Protein AF-A0A7V3ALS2-F1 (afdb_monomer)

Solvent-accessible surface area (backbone atoms only — not comparable to full-atom values): 7599 Å² total; per-residue (Å²): 130,80,69,63,76,54,85,83,71,93,58,70,91,82,38,76,55,48,76,49,70,48,79,75,40,83,41,66,47,51,78,44,79,46,78,56,78,58,96,90,62,90,74,87,77,89,65,85,79,74,81,58,90,96,59,58,74,43,81,76,48,62,62,85,90,57,90,62,60,44,38,28,38,34,29,37,5,39,27,20,42,37,38,38,32,22,36,57,87,81,62,49,76,80,44,72,55,71,40,71,23,78,16,76,35,48,69,53,4,49,52,47,27,52,54,54,55,60,67,69,53,78,77,115

Secondary structure (DSSP, 8-state):
---SSPPP-S-GGG-SEEEEEEEEEEE---EEEEEPPPTT------------TT--EEEEEPPTT--S-EEEEEE-EEEEEEEEEEETTT--EEEEEEEEEEESSHHHHHHHHHHHHHHHSPP-

Structure (mmCIF, N/CA/C/O backbone):
data_AF-A0A7V3ALS2-F1
#
_entry.id   AF-A0A7V3ALS2-F1
#
loop_
_atom_site.group_PDB
_atom_site.id
_atom_site.type_symbol
_atom_site.label_atom_id
_atom_site.label_alt_id
_atom_site.label_comp_id
_atom_site.label_asym_id
_atom_site.label_entity_id
_atom_site.label_seq_id
_atom_site.pdbx_PDB_ins_code
_atom_site.Cartn_x
_atom_site.Cartn_y
_atom_site.Cartn_z
_atom_site.occupancy
_atom_site.B_iso_or_equiv
_atom_site.auth_seq_id
_atom_site.auth_comp_id
_atom_site.auth_asym_id
_atom_site.auth_atom_id
_atom_site.pdbx_PDB_model_num
ATOM 1 N N . MET A 1 1 ? -8.771 -10.560 3.200 1.00 48.72 1 MET A N 1
ATOM 2 C CA . MET A 1 1 ? -9.928 -9.968 3.912 1.00 48.72 1 MET A CA 1
ATOM 3 C C . MET A 1 1 ? -9.780 -10.265 5.395 1.00 48.72 1 MET A C 1
ATOM 5 O O . MET A 1 1 ? -9.444 -11.393 5.731 1.00 48.72 1 MET A O 1
ATOM 9 N N . LEU A 1 2 ? -9.905 -9.261 6.267 1.00 58.53 2 LEU A N 1
ATOM 10 C CA . LEU A 1 2 ? -9.567 -9.395 7.689 1.00 58.53 2 LEU A CA 1
ATOM 11 C C . LEU A 1 2 ? -10.469 -10.432 8.383 1.00 58.53 2 LEU A C 1
ATOM 13 O O . LEU A 1 2 ? -11.670 -10.223 8.509 1.00 58.53 2 LEU A O 1
ATOM 17 N N . ARG A 1 3 ? -9.880 -11.532 8.867 1.00 59.12 3 ARG A N 1
ATOM 18 C CA . ARG A 1 3 ? -10.489 -12.403 9.885 1.00 59.12 3 ARG A CA 1
ATOM 19 C C . ARG A 1 3 ? -9.429 -12.817 10.909 1.00 59.12 3 ARG A C 1
ATOM 21 O O . ARG A 1 3 ? -8.944 -13.941 10.932 1.00 59.12 3 ARG A O 1
ATOM 28 N N . ARG A 1 4 ? -9.040 -11.851 11.744 1.00 69.94 4 ARG A N 1
ATOM 29 C CA . ARG A 1 4 ? -8.292 -12.059 12.998 1.00 69.94 4 ARG A CA 1
ATOM 30 C C . ARG A 1 4 ? -9.262 -12.071 14.188 1.00 69.94 4 ARG A C 1
ATOM 32 O O . ARG A 1 4 ? -9.130 -11.261 15.090 1.00 69.94 4 ARG A O 1
ATOM 39 N N . GLY A 1 5 ? -10.304 -12.899 14.120 1.00 79.75 5 GLY A N 1
ATOM 40 C CA . GLY A 1 5 ? -11.413 -12.884 15.091 1.00 79.75 5 GLY A CA 1
ATOM 41 C C . GLY A 1 5 ? -12.502 -11.841 14.802 1.00 79.75 5 GLY A C 1
ATOM 42 O O . GLY A 1 5 ? -13.638 -12.025 15.213 1.00 79.75 5 GLY A O 1
ATOM 43 N N . TYR A 1 6 ? -12.207 -10.816 13.998 1.00 86.69 6 TYR A N 1
ATOM 44 C CA . TYR A 1 6 ? -13.165 -9.759 13.660 1.00 86.69 6 TYR A CA 1
ATOM 45 C C . TYR A 1 6 ? -14.227 -10.168 12.630 1.00 86.69 6 TYR A C 1
ATOM 47 O O . TYR A 1 6 ? -13.945 -10.863 11.646 1.00 86.69 6 TYR A O 1
ATOM 55 N N . LYS A 1 7 ? -15.444 -9.645 12.819 1.00 89.06 7 LYS A N 1
ATOM 56 C CA . LYS A 1 7 ? -16.509 -9.602 11.812 1.00 89.06 7 LYS A CA 1
ATOM 57 C C . LYS A 1 7 ? -16.447 -8.255 11.089 1.00 89.06 7 LYS A C 1
ATOM 59 O O . LYS A 1 7 ? -16.600 -7.214 11.714 1.00 89.06 7 LYS A O 1
ATOM 64 N N . VAL A 1 8 ? -16.225 -8.278 9.776 1.00 88.75 8 VAL A N 1
ATOM 65 C CA . VAL A 1 8 ? -16.190 -7.060 8.952 1.00 88.75 8 VAL A CA 1
ATOM 66 C C . VAL A 1 8 ? -17.607 -6.720 8.501 1.00 88.75 8 VAL A C 1
ATOM 68 O O . VAL A 1 8 ? -18.302 -7.578 7.954 1.00 88.75 8 VAL A O 1
ATOM 71 N N . LEU A 1 9 ? -18.024 -5.479 8.743 1.00 89.38 9 LEU A N 1
ATOM 72 C CA . LEU A 1 9 ? -19.337 -4.948 8.384 1.00 89.38 9 LEU A CA 1
ATOM 73 C C . LEU A 1 9 ? -19.176 -3.882 7.295 1.00 89.38 9 LEU A C 1
ATOM 75 O O . LEU A 1 9 ? -18.190 -3.150 7.285 1.00 89.38 9 LEU A O 1
ATOM 79 N N . SER A 1 10 ? -20.138 -3.806 6.376 1.00 85.50 10 SER A N 1
ATOM 80 C CA . SER A 1 10 ? -20.205 -2.738 5.368 1.00 85.50 10 SER A CA 1
ATOM 81 C C . SER A 1 10 ? -20.859 -1.466 5.907 1.00 85.50 10 SER A C 1
ATOM 83 O O . SER A 1 10 ? -20.546 -0.377 5.439 1.00 85.50 10 SER A O 1
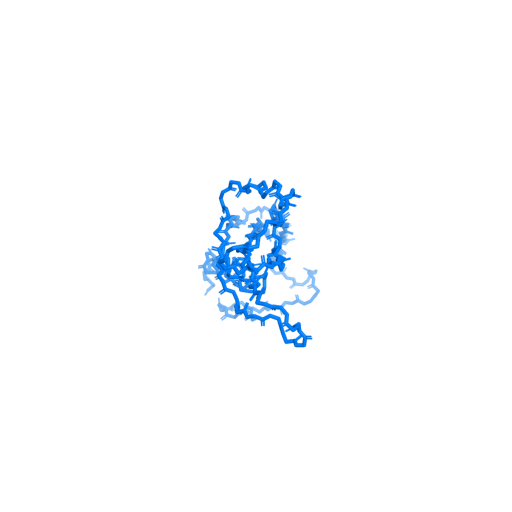ATOM 85 N N . ASP A 1 11 ? -21.771 -1.609 6.871 1.00 88.06 11 ASP A N 1
ATOM 86 C CA . ASP A 1 11 ? -22.449 -0.500 7.536 1.00 88.06 11 ASP A CA 1
ATOM 87 C C . ASP A 1 11 ? -21.742 -0.176 8.866 1.00 88.06 11 ASP A C 1
ATOM 89 O O . ASP A 1 11 ? -21.773 -1.005 9.784 1.00 88.06 11 ASP A O 1
ATOM 93 N N . PRO A 1 12 ? -21.108 1.005 8.995 1.00 85.44 12 PRO A N 1
ATOM 94 C CA . PRO A 1 12 ? -20.380 1.389 10.199 1.00 85.44 12 PRO A CA 1
ATOM 95 C C . PRO A 1 12 ? -21.290 1.667 11.403 1.00 85.44 12 PRO A C 1
ATOM 97 O O . PRO A 1 12 ? -20.806 1.618 12.529 1.00 85.44 12 PRO A O 1
ATOM 100 N N . SER A 1 13 ? -22.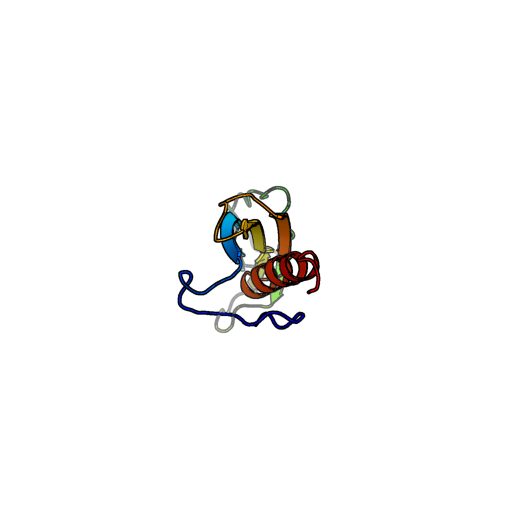589 1.929 11.206 1.00 87.56 13 SER A N 1
ATOM 101 C CA . SER A 1 13 ? -23.511 2.277 12.303 1.00 87.56 13 SER A CA 1
ATOM 102 C C . SER A 1 13 ? -23.746 1.134 13.298 1.00 87.56 13 SER A C 1
ATOM 104 O O . SER A 1 13 ? -24.120 1.368 14.444 1.00 87.56 13 SER A O 1
ATOM 106 N N . SER A 1 14 ? -23.500 -0.103 12.863 1.00 90.75 14 SER A N 1
ATOM 107 C CA . SER A 1 14 ? -23.657 -1.323 13.661 1.00 90.75 14 SER A CA 1
ATOM 108 C C . SER A 1 14 ? -22.326 -1.926 14.125 1.00 90.75 14 SER A C 1
ATOM 110 O O . SER A 1 14 ? -22.310 -3.035 14.660 1.00 90.75 14 SER A O 1
ATOM 112 N N . ALA A 1 15 ? -21.208 -1.230 13.898 1.00 93.44 15 ALA A N 1
ATOM 113 C CA . ALA A 1 15 ? -19.876 -1.703 14.251 1.00 93.44 15 ALA A CA 1
ATOM 114 C C . ALA A 1 15 ? -19.477 -1.290 15.674 1.00 93.44 15 ALA A C 1
ATOM 116 O O . ALA A 1 15 ? -19.840 -0.216 16.141 1.00 93.44 15 ALA A O 1
ATOM 117 N N . ASP A 1 16 ? -18.664 -2.117 16.336 1.00 93.62 16 ASP A N 1
ATOM 118 C CA . ASP A 1 16 ? -18.048 -1.763 17.624 1.00 93.62 16 ASP A CA 1
ATOM 119 C C . ASP A 1 16 ? -16.873 -0.787 17.446 1.00 93.62 16 ASP A C 1
ATOM 121 O O . ASP A 1 16 ? -16.586 0.035 18.312 1.00 93.62 16 ASP A O 1
ATOM 125 N N . ALA A 1 17 ? -16.198 -0.860 16.297 1.00 93.25 17 ALA A N 1
ATOM 126 C CA . ALA A 1 17 ? -15.093 0.014 15.944 1.00 93.25 17 ALA A CA 1
ATOM 127 C C . ALA A 1 17 ? -15.035 0.261 14.433 1.00 93.25 17 ALA A C 1
ATOM 129 O O . ALA A 1 17 ? -15.388 -0.605 13.628 1.00 93.25 17 ALA A O 1
ATOM 130 N N . VAL A 1 18 ? -14.533 1.432 14.046 1.00 93.75 18 VAL A N 1
ATOM 131 C CA . VAL A 1 18 ? -14.370 1.843 12.646 1.00 93.75 18 VAL A CA 1
ATOM 132 C C . VAL A 1 18 ? -12.890 2.030 12.346 1.00 93.75 18 VAL A C 1
ATOM 134 O O . VAL A 1 18 ? -12.200 2.784 13.031 1.00 93.75 18 VAL A O 1
ATOM 137 N N . ILE A 1 19 ? -12.399 1.356 11.304 1.00 92.38 19 ILE A N 1
ATOM 138 C CA . ILE A 1 19 ? -11.043 1.556 10.785 1.00 92.38 19 ILE A CA 1
ATOM 139 C C . ILE A 1 19 ? -11.100 2.565 9.641 1.00 92.38 19 ILE A C 1
ATOM 141 O O . ILE A 1 19 ? -11.880 2.411 8.703 1.00 92.38 19 ILE A O 1
ATOM 145 N N . SER A 1 20 ? -10.232 3.568 9.700 1.00 92.88 20 SER A N 1
ATOM 146 C CA . SER A 1 20 ? -10.005 4.538 8.631 1.00 92.88 20 SER A CA 1
ATOM 147 C C . SER A 1 20 ? -8.515 4.631 8.324 1.00 92.88 20 SER A C 1
ATOM 149 O O . SER A 1 20 ? -7.680 4.338 9.179 1.00 92.88 20 SER A O 1
ATOM 151 N N . GLY A 1 21 ? -8.161 5.032 7.109 1.00 92.69 21 GLY A N 1
ATOM 152 C CA . GLY A 1 21 ? -6.766 5.214 6.735 1.00 92.69 21 GLY A CA 1
ATOM 153 C C . GLY A 1 21 ? -6.594 6.067 5.492 1.00 92.69 21 GLY A C 1
ATOM 154 O O . GLY A 1 21 ? -7.551 6.331 4.764 1.00 92.69 21 GLY A O 1
ATOM 155 N N . SER A 1 22 ? -5.359 6.496 5.268 1.00 95.50 22 SER A N 1
ATOM 156 C CA . SER A 1 22 ? -4.945 7.345 4.159 1.00 95.50 22 SER A CA 1
ATOM 157 C C . SER A 1 22 ? -3.650 6.830 3.547 1.00 95.50 22 SER A C 1
ATOM 159 O O . SER A 1 22 ? -2.766 6.320 4.238 1.00 95.50 22 SER A O 1
ATOM 161 N N . VAL A 1 23 ? -3.530 6.989 2.231 1.00 95.69 23 VAL A N 1
ATOM 162 C CA . VAL A 1 23 ? -2.262 6.785 1.530 1.00 95.69 23 VAL A CA 1
ATOM 163 C C . VAL A 1 23 ? -1.381 7.999 1.809 1.00 95.69 23 VAL A C 1
ATOM 165 O O . VAL A 1 23 ? -1.757 9.122 1.484 1.00 95.69 23 VAL A O 1
ATOM 168 N N . MET A 1 24 ? -0.234 7.767 2.441 1.00 96.06 24 MET A N 1
ATOM 169 C CA . MET A 1 24 ? 0.730 8.806 2.817 1.00 96.06 24 MET A CA 1
ATOM 170 C C . MET A 1 24 ? 1.802 8.996 1.745 1.00 96.06 24 MET A C 1
ATOM 172 O O . MET A 1 24 ? 2.206 10.118 1.460 1.00 96.06 24 MET A O 1
ATOM 176 N N . THR A 1 25 ? 2.222 7.892 1.124 1.00 93.56 25 THR A N 1
ATOM 177 C CA . THR A 1 25 ? 3.236 7.874 0.066 1.00 93.56 25 THR A CA 1
ATOM 178 C C . THR A 1 25 ? 2.743 6.995 -1.068 1.00 93.56 25 THR A C 1
ATOM 180 O O . THR A 1 25 ? 2.257 5.889 -0.831 1.00 93.56 25 THR A O 1
ATOM 183 N N . TYR A 1 26 ? 2.885 7.469 -2.301 1.00 93.38 26 TYR A N 1
ATOM 184 C CA . TYR A 1 26 ? 2.523 6.716 -3.494 1.00 93.38 26 TYR A CA 1
ATOM 185 C C . TYR A 1 26 ? 3.526 7.006 -4.608 1.00 93.38 26 TYR A C 1
ATOM 187 O O . TYR A 1 26 ? 3.510 8.080 -5.208 1.00 93.38 26 TYR A O 1
ATOM 195 N N . ASN A 1 27 ? 4.413 6.050 -4.860 1.00 92.69 27 ASN A N 1
ATOM 196 C CA . ASN A 1 27 ? 5.400 6.116 -5.928 1.00 92.69 27 ASN A CA 1
ATOM 197 C C . ASN A 1 27 ? 5.320 4.817 -6.748 1.00 92.69 27 ASN A C 1
ATOM 199 O O . ASN A 1 27 ? 5.862 3.802 -6.309 1.00 92.69 27 ASN A O 1
ATOM 203 N N . PRO A 1 28 ? 4.587 4.798 -7.875 1.00 90.56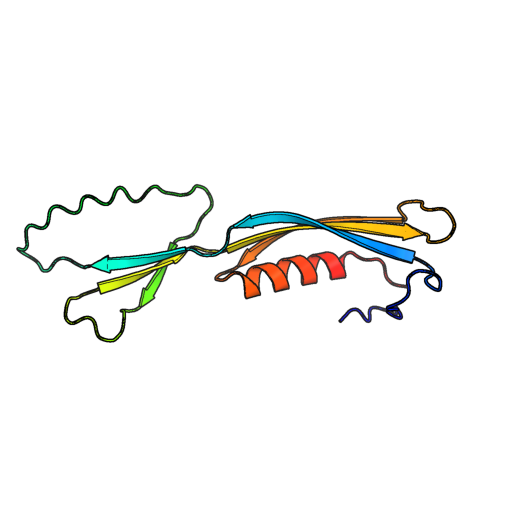 28 PRO A N 1
ATOM 204 C CA . PRO A 1 28 ? 4.461 3.607 -8.712 1.00 90.56 28 PRO A CA 1
ATOM 205 C C . PRO A 1 28 ? 5.772 3.298 -9.446 1.00 90.56 28 PRO A C 1
ATOM 207 O O . PRO A 1 28 ? 6.608 4.186 -9.633 1.00 90.56 28 PRO A O 1
ATOM 210 N N . GLU A 1 29 ? 5.938 2.056 -9.909 1.00 88.38 29 GLU A N 1
ATOM 211 C CA . GLU A 1 29 ? 7.118 1.701 -10.689 1.00 88.38 29 GLU A CA 1
ATOM 212 C C . GLU A 1 29 ? 7.168 2.453 -12.025 1.00 88.38 29 GLU A C 1
ATOM 214 O O . GLU A 1 29 ? 6.159 2.637 -12.712 1.00 88.38 29 GLU A O 1
ATOM 219 N N . LYS A 1 30 ? 8.370 2.863 -12.428 1.00 85.19 30 LYS A N 1
ATOM 220 C CA . LYS A 1 30 ? 8.639 3.484 -13.726 1.00 85.19 30 LYS A CA 1
ATOM 221 C C . LYS A 1 30 ? 9.333 2.484 -14.629 1.00 85.19 30 LYS A C 1
ATOM 223 O O . LYS A 1 30 ? 10.187 1.724 -14.180 1.00 85.19 30 LYS A O 1
ATOM 228 N N . ARG A 1 31 ? 8.975 2.502 -15.912 1.00 81.94 31 ARG A N 1
ATOM 229 C CA . ARG A 1 31 ? 9.541 1.611 -16.929 1.00 81.94 31 ARG A CA 1
ATOM 230 C C . ARG A 1 31 ? 10.177 2.440 -18.031 1.00 81.94 31 ARG A C 1
ATOM 232 O O . ARG A 1 31 ? 9.537 3.334 -18.578 1.00 81.94 31 ARG A O 1
ATOM 239 N N . TYR A 1 32 ? 11.417 2.119 -18.359 1.00 81.81 32 TYR A N 1
ATOM 240 C CA . TYR A 1 32 ? 12.206 2.796 -19.376 1.00 81.81 32 TYR A CA 1
ATOM 241 C C . TYR A 1 32 ? 12.695 1.771 -20.385 1.00 81.81 32 TYR A C 1
ATOM 243 O O . TYR A 1 32 ? 13.135 0.693 -20.001 1.00 81.81 32 TYR A O 1
ATOM 251 N N . ILE A 1 33 ? 12.645 2.109 -21.668 1.00 80.06 33 ILE A N 1
ATOM 252 C CA . ILE A 1 33 ? 13.338 1.342 -22.703 1.00 80.06 33 ILE A CA 1
ATOM 253 C C . ILE A 1 33 ? 14.634 2.082 -23.000 1.00 80.06 33 ILE A C 1
ATOM 255 O O . ILE A 1 33 ? 14.603 3.252 -23.384 1.00 80.06 33 ILE A O 1
ATOM 259 N N . ILE A 1 34 ? 15.757 1.395 -22.836 1.00 81.44 34 ILE A N 1
ATOM 260 C CA . ILE A 1 34 ? 17.063 1.867 -23.276 1.00 81.44 34 ILE A CA 1
ATOM 261 C C . ILE A 1 34 ? 17.464 1.107 -24.538 1.00 81.44 34 ILE A C 1
ATOM 263 O O . ILE A 1 34 ? 17.362 -0.118 -24.610 1.00 81.44 34 ILE A O 1
ATOM 267 N N . MET A 1 35 ? 17.910 1.847 -25.549 1.00 82.50 35 MET A N 1
ATOM 268 C CA . MET A 1 35 ? 18.513 1.259 -26.742 1.00 82.50 35 MET A CA 1
ATOM 269 C C . MET A 1 35 ? 19.994 1.037 -26.459 1.00 82.50 35 MET A C 1
ATOM 271 O O . MET A 1 35 ? 20.704 1.976 -26.089 1.00 82.50 35 MET A O 1
ATOM 275 N N . LEU A 1 36 ? 20.454 -0.198 -26.615 1.00 77.38 36 LEU A N 1
ATOM 276 C CA . LEU A 1 36 ? 21.846 -0.558 -26.397 1.00 77.38 36 LEU A CA 1
ATOM 277 C C . LEU A 1 36 ? 22.649 -0.205 -27.651 1.00 77.38 36 LEU A C 1
ATOM 279 O O . LEU A 1 36 ? 22.239 -0.493 -28.774 1.00 77.38 36 LEU A O 1
ATOM 283 N N . GLN A 1 37 ? 23.794 0.449 -27.463 1.00 73.69 37 GLN A N 1
ATOM 284 C CA . GLN A 1 37 ? 24.690 0.761 -28.573 1.00 73.69 37 GLN A CA 1
ATOM 285 C C . GLN A 1 37 ? 25.500 -0.470 -28.954 1.00 73.69 37 GLN A C 1
ATOM 287 O O . GLN A 1 37 ? 26.057 -1.151 -28.089 1.00 73.69 37 GLN A O 1
ATOM 292 N N . LYS A 1 38 ? 25.630 -0.714 -30.258 1.00 71.19 38 LYS A N 1
ATOM 293 C CA . LYS A 1 38 ? 26.580 -1.707 -30.753 1.00 71.19 38 LYS A CA 1
ATOM 294 C C . LYS A 1 38 ? 28.006 -1.148 -30.676 1.00 71.19 38 LYS A C 1
ATOM 296 O O . LYS A 1 38 ? 28.200 0.060 -30.842 1.00 71.19 38 LYS A O 1
ATOM 301 N N . PRO A 1 39 ? 29.027 -1.994 -30.451 1.00 67.00 39 PRO A N 1
ATOM 302 C CA . PRO A 1 39 ? 30.417 -1.548 -30.475 1.00 67.00 39 PRO A CA 1
ATO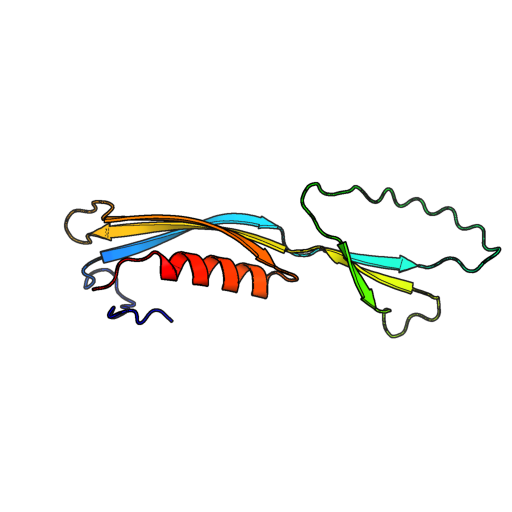M 303 C C . PRO A 1 39 ? 30.741 -0.819 -31.792 1.00 67.00 39 PRO A C 1
ATOM 305 O O . PRO A 1 39 ? 30.606 -1.397 -32.867 1.00 67.00 39 PRO A O 1
ATOM 308 N N . GLY A 1 40 ? 31.153 0.453 -31.711 1.00 67.38 40 GLY A N 1
ATOM 309 C CA . GLY A 1 40 ? 31.508 1.289 -32.870 1.00 67.38 40 GLY A CA 1
ATOM 310 C C . GLY A 1 40 ? 3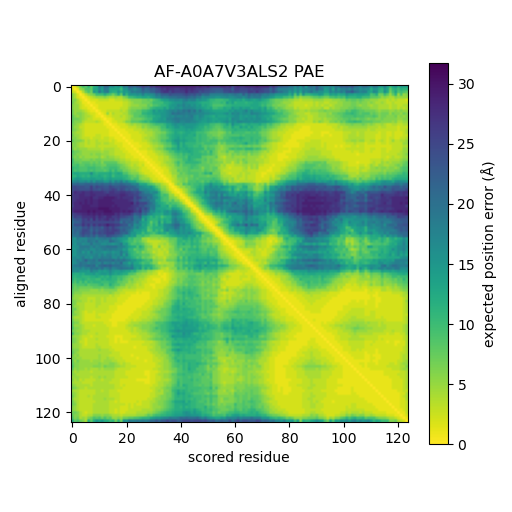0.436 2.286 -33.336 1.00 67.38 40 GLY A C 1
ATOM 311 O O . GLY A 1 40 ? 30.728 3.126 -34.187 1.00 67.38 40 GLY A O 1
ATOM 312 N N . GLU A 1 41 ? 29.228 2.260 -32.768 1.00 68.25 41 GLU A N 1
ATOM 313 C CA . GLU A 1 41 ? 28.153 3.205 -33.094 1.00 68.25 41 GLU A CA 1
ATOM 314 C C . GLU A 1 41 ? 28.229 4.476 -32.229 1.00 68.25 41 GLU A C 1
ATOM 316 O O . GLU A 1 41 ? 28.191 4.413 -31.003 1.00 68.25 41 GLU A O 1
ATOM 321 N N . LYS A 1 42 ? 28.303 5.663 -32.848 1.00 58.53 42 LYS A N 1
ATOM 322 C CA . LYS A 1 42 ? 28.214 6.949 -32.132 1.00 58.53 42 LYS A CA 1
ATOM 323 C C . LYS A 1 42 ? 26.770 7.455 -32.134 1.00 58.53 42 LYS A C 1
ATOM 325 O O . LYS A 1 42 ? 26.380 8.193 -33.035 1.00 58.53 42 LYS A O 1
ATOM 330 N N . ARG A 1 43 ? 25.980 7.109 -31.113 1.00 59.47 43 ARG A N 1
ATOM 331 C CA . ARG A 1 43 ? 24.726 7.825 -30.800 1.00 59.47 43 ARG A CA 1
ATOM 332 C C . ARG A 1 43 ? 24.979 8.811 -29.655 1.00 59.47 43 ARG A C 1
ATOM 334 O O . ARG A 1 43 ? 25.518 8.434 -28.617 1.00 59.47 43 ARG A O 1
ATOM 341 N N . ILE A 1 44 ? 24.571 10.069 -29.826 1.00 51.47 44 ILE A N 1
ATOM 342 C CA . ILE A 1 44 ? 24.498 11.028 -28.715 1.00 51.47 44 ILE A CA 1
ATOM 343 C C . ILE A 1 44 ? 23.278 10.630 -27.882 1.00 51.47 44 ILE A C 1
ATOM 345 O O . ILE A 1 44 ? 22.145 10.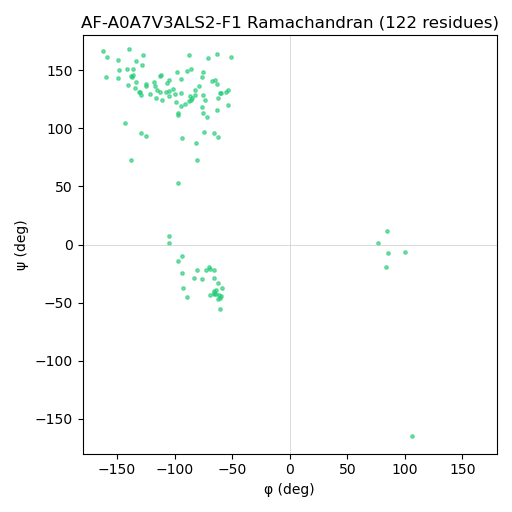953 -28.232 1.00 51.47 44 ILE A O 1
ATOM 349 N N . VAL A 1 45 ? 23.495 9.879 -26.804 1.00 56.00 45 VAL A N 1
ATOM 350 C CA . VAL A 1 45 ? 22.433 9.555 -25.845 1.00 56.00 45 VAL A CA 1
ATOM 351 C C . VAL A 1 45 ? 22.291 10.751 -24.911 1.00 56.00 45 VAL A C 1
ATOM 353 O O . VAL A 1 45 ? 22.932 10.826 -23.870 1.00 56.00 45 VAL A O 1
ATOM 356 N N . SER A 1 46 ? 21.471 11.728 -25.302 1.00 48.88 46 SER A N 1
ATOM 357 C CA . SER A 1 46 ? 20.994 12.757 -24.374 1.00 48.88 46 SER A CA 1
ATOM 358 C C . SER A 1 46 ? 19.829 12.179 -23.574 1.00 48.88 46 SER A C 1
ATOM 360 O O . SER A 1 46 ? 18.664 12.470 -23.819 1.00 48.88 46 SER A O 1
ATOM 362 N N . GLN A 1 47 ? 20.132 11.271 -22.654 1.00 53.88 47 GLN A N 1
ATOM 363 C CA . GLN A 1 47 ? 19.193 10.909 -21.603 1.00 53.88 47 GLN A CA 1
ATOM 364 C C . GLN A 1 47 ? 19.932 11.114 -20.294 1.00 53.88 47 GLN A C 1
ATOM 366 O O . GLN A 1 47 ? 20.674 10.248 -19.840 1.00 53.88 47 GLN A O 1
ATOM 371 N N . GLN A 1 48 ? 19.771 12.304 -19.713 1.00 49.97 48 GLN A N 1
ATOM 372 C CA . GLN A 1 48 ? 20.054 12.482 -18.296 1.00 49.97 48 GLN A CA 1
ATOM 373 C C 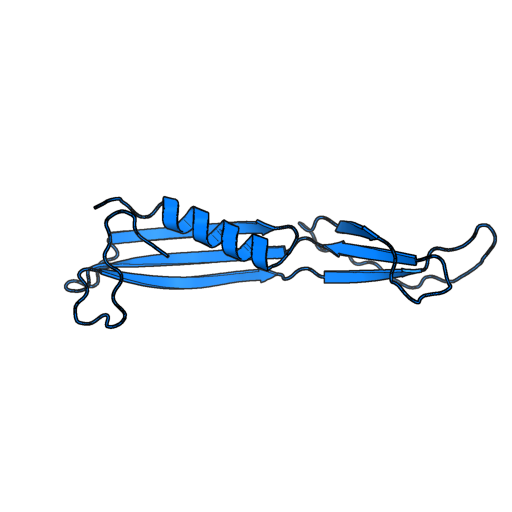. GLN A 1 48 ? 19.071 11.577 -17.550 1.00 49.97 48 GLN A C 1
ATOM 375 O O . GLN A 1 48 ? 17.927 11.949 -17.305 1.00 49.97 48 GLN A O 1
ATOM 380 N N . LEU A 1 49 ? 19.495 10.347 -17.265 1.00 57.09 49 LEU A N 1
ATOM 381 C CA . LEU A 1 49 ? 18.817 9.479 -16.318 1.00 57.09 49 LEU A CA 1
ATOM 382 C C . LEU A 1 49 ? 18.967 10.155 -14.957 1.00 57.09 49 LEU A C 1
ATOM 384 O O . LEU A 1 49 ? 20.012 10.069 -14.318 1.00 57.09 49 LEU A O 1
ATOM 388 N N . THR A 1 50 ? 17.952 10.914 -14.558 1.00 56.09 50 THR A N 1
ATOM 389 C CA . THR A 1 50 ? 17.895 11.475 -13.214 1.00 56.09 50 THR A CA 1
ATOM 390 C C . THR A 1 50 ? 17.607 10.330 -12.256 1.00 56.09 50 THR A C 1
ATOM 392 O O . THR A 1 50 ? 16.516 9.758 -12.269 1.00 56.09 50 THR A O 1
ATOM 395 N N . GLU A 1 51 ? 18.607 9.977 -11.453 1.00 53.94 51 GLU A N 1
ATOM 396 C CA . GLU A 1 51 ? 18.433 9.072 -10.327 1.00 53.94 51 GLU A CA 1
ATOM 397 C C . GLU A 1 51 ? 17.330 9.619 -9.413 1.00 53.94 51 GLU A C 1
ATOM 399 O O . GLU A 1 51 ? 17.318 10.803 -9.072 1.00 53.94 51 GLU A O 1
ATOM 404 N N . ILE A 1 52 ? 16.383 8.760 -9.040 1.00 56.50 52 ILE A N 1
ATOM 405 C CA . ILE A 1 52 ? 15.405 9.071 -8.000 1.00 56.50 52 ILE A CA 1
ATOM 406 C C . ILE A 1 52 ? 15.952 8.443 -6.716 1.00 56.50 52 ILE A C 1
ATOM 408 O O . ILE A 1 52 ? 15.992 7.212 -6.637 1.00 56.50 52 ILE A O 1
ATOM 412 N N . PRO A 1 53 ? 16.384 9.246 -5.725 1.00 53.53 53 PRO A N 1
ATOM 413 C CA . PRO A 1 53 ? 16.930 8.721 -4.478 1.00 53.53 53 PRO A CA 1
ATOM 414 C C . PRO A 1 53 ? 15.965 7.725 -3.818 1.00 53.53 53 PRO A C 1
ATOM 416 O O . PRO A 1 53 ? 14.770 7.999 -3.705 1.00 53.53 53 PRO A O 1
ATOM 419 N N . GLY A 1 54 ? 16.483 6.571 -3.383 1.00 58.34 54 GLY A N 1
ATOM 420 C CA . GLY A 1 54 ? 15.693 5.508 -2.743 1.00 58.34 54 GLY A CA 1
ATOM 421 C C . GLY A 1 54 ? 14.990 4.542 -3.706 1.00 58.34 54 GLY A C 1
ATOM 422 O O . GLY A 1 54 ? 14.134 3.770 -3.277 1.00 58.34 54 GLY A O 1
ATOM 423 N N . SER A 1 55 ? 15.323 4.574 -5.000 1.00 65.25 55 SER A N 1
ATOM 424 C CA . SER A 1 55 ? 14.742 3.686 -6.005 1.00 65.25 55 SER A CA 1
ATOM 425 C C . SER A 1 55 ? 15.754 2.664 -6.528 1.00 65.25 55 SER A C 1
ATOM 427 O 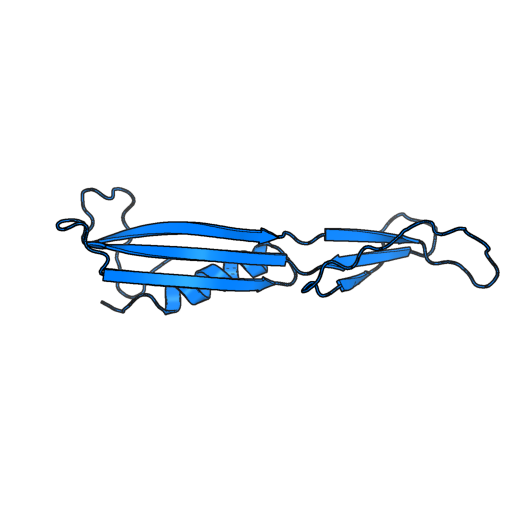O . SER A 1 55 ? 16.809 3.034 -7.038 1.00 65.25 55 SER A O 1
ATOM 429 N N . ASN A 1 56 ? 15.427 1.373 -6.428 1.00 73.31 56 ASN A N 1
ATOM 430 C CA . ASN A 1 56 ? 16.206 0.300 -7.047 1.00 73.31 56 ASN A CA 1
ATOM 431 C C . ASN A 1 56 ? 15.764 0.121 -8.507 1.00 73.31 56 ASN A C 1
ATOM 433 O O . ASN A 1 56 ? 14.576 -0.076 -8.765 1.00 73.31 56 ASN A O 1
ATOM 437 N N . VAL A 1 57 ? 16.705 0.164 -9.456 1.00 76.50 57 VAL A N 1
ATOM 438 C CA . VAL A 1 57 ? 16.444 -0.065 -10.889 1.00 76.50 57 VAL A CA 1
ATOM 439 C C . VAL A 1 57 ? 16.996 -1.425 -11.303 1.00 76.50 57 VAL A C 1
ATOM 441 O O . VAL A 1 57 ? 18.150 -1.742 -11.020 1.00 76.50 57 VAL A O 1
ATOM 444 N N . TYR A 1 58 ? 16.187 -2.225 -11.995 1.00 77.62 58 TYR A N 1
ATOM 445 C CA . TYR A 1 58 ? 16.558 -3.564 -12.446 1.00 77.62 58 TYR A CA 1
ATOM 446 C C . TYR A 1 58 ? 16.177 -3.814 -13.908 1.00 77.62 58 TYR A C 1
ATOM 448 O O . TYR A 1 58 ? 15.304 -3.160 -14.478 1.00 77.62 58 TYR A O 1
ATOM 456 N N . SER A 1 59 ? 16.861 -4.777 -14.528 1.00 78.38 59 SER A N 1
ATOM 457 C CA . SER A 1 59 ? 16.562 -5.234 -15.885 1.00 78.38 59 SER A CA 1
ATOM 458 C C . SER A 1 59 ? 15.310 -6.105 -15.904 1.00 78.38 59 SER A C 1
ATOM 460 O O . SER A 1 59 ? 15.245 -7.096 -15.181 1.00 78.38 59 SER A O 1
ATOM 462 N N . PHE A 1 60 ? 14.361 -5.789 -16.780 1.00 80.44 60 PHE A N 1
ATOM 463 C CA . PHE A 1 60 ? 13.144 -6.573 -17.010 1.00 80.44 60 PHE A CA 1
ATOM 464 C C . PHE A 1 60 ? 13.186 -7.382 -18.322 1.00 80.44 60 PHE A C 1
ATOM 466 O O . PHE A 1 60 ? 12.235 -8.083 -18.654 1.00 80.44 60 PHE A O 1
ATOM 473 N N . GLY A 1 61 ? 14.295 -7.316 -19.067 1.00 83.31 61 GLY A N 1
ATOM 474 C CA . GLY A 1 61 ? 14.482 -8.016 -20.345 1.00 83.31 61 GLY A CA 1
ATOM 475 C C . GLY A 1 61 ? 14.411 -7.082 -21.551 1.00 83.31 61 GLY A C 1
ATOM 476 O O . GLY A 1 61 ? 14.529 -5.871 -21.399 1.00 83.31 61 GLY A O 1
ATOM 477 N N . SER A 1 62 ? 14.255 -7.630 -22.754 1.00 84.06 62 SER A N 1
ATOM 478 C CA . SER A 1 62 ? 14.125 -6.852 -23.992 1.00 84.06 62 SER A CA 1
ATOM 479 C C . SER A 1 62 ? 12.660 -6.681 -24.398 1.00 84.06 62 SER A C 1
ATOM 481 O O . SER A 1 62 ? 11.805 -7.532 -24.148 1.00 84.06 62 SER A O 1
ATOM 483 N N . ALA A 1 63 ? 12.355 -5.560 -25.041 1.00 82.25 63 ALA A N 1
ATOM 484 C CA . ALA A 1 63 ? 11.058 -5.291 -25.627 1.00 82.25 63 ALA A CA 1
ATOM 485 C C . ALA A 1 63 ? 10.869 -6.113 -26.906 1.00 82.25 63 ALA A C 1
ATOM 487 O O . ALA A 1 63 ? 11.645 -6.031 -27.864 1.00 82.25 63 ALA A O 1
ATOM 488 N N . PHE A 1 64 ? 9.790 -6.889 -26.920 1.00 81.56 64 PHE A N 1
ATOM 489 C CA . PHE A 1 64 ? 9.380 -7.665 -28.079 1.00 81.56 64 PHE A CA 1
ATOM 490 C C . PHE A 1 64 ? 9.037 -6.753 -29.268 1.00 81.56 64 PHE A C 1
ATOM 492 O O . PHE A 1 64 ? 8.375 -5.729 -29.110 1.00 81.56 64 PHE A O 1
ATOM 499 N N . GLY A 1 65 ? 9.466 -7.141 -30.472 1.00 82.38 65 GLY A N 1
ATOM 500 C CA . GLY A 1 65 ? 9.168 -6.421 -31.717 1.00 82.38 65 GLY A CA 1
ATOM 501 C C . GLY A 1 65 ? 10.123 -5.270 -32.055 1.00 82.38 65 GLY A C 1
ATOM 502 O O . GLY A 1 65 ? 10.066 -4.752 -33.171 1.00 82.38 65 GLY A O 1
ATOM 503 N N . LEU A 1 66 ? 11.040 -4.902 -31.154 1.00 79.00 66 LEU A N 1
ATOM 504 C CA . LEU A 1 66 ? 12.143 -4.001 -31.483 1.00 79.00 66 LEU A CA 1
ATOM 505 C C . LEU A 1 66 ? 13.278 -4.788 -32.147 1.00 79.00 66 LEU A C 1
ATOM 507 O O . LEU A 1 66 ? 13.720 -5.816 -31.642 1.00 79.00 66 LEU A O 1
ATOM 511 N N . LYS A 1 67 ? 13.729 -4.303 -33.308 1.00 77.12 67 LYS A N 1
ATOM 512 C CA . LYS A 1 67 ? 14.810 -4.926 -34.093 1.00 77.12 67 LYS A CA 1
ATOM 513 C C . LYS A 1 67 ? 16.209 -4.575 -33.579 1.00 77.12 67 LYS A C 1
ATOM 515 O O . LYS A 1 67 ? 17.165 -5.270 -33.905 1.00 77.12 67 LYS A O 1
ATOM 520 N N . GLU A 1 68 ? 16.328 -3.466 -32.854 1.00 80.56 68 GLU A N 1
ATOM 521 C CA . GLU A 1 68 ? 17.577 -3.007 -32.243 1.00 80.56 68 GLU A CA 1
ATOM 522 C C . GLU A 1 68 ? 17.766 -3.663 -30.868 1.00 80.56 68 GLU A C 1
ATOM 524 O O . GLU A 1 68 ? 16.783 -3.970 -30.184 1.00 80.56 68 GLU A O 1
ATOM 529 N N . ASP A 1 69 ? 19.023 -3.847 -30.456 1.00 84.81 69 ASP A N 1
ATOM 530 C CA . ASP A 1 69 ? 19.342 -4.338 -29.117 1.00 84.81 69 ASP A CA 1
ATOM 531 C C . ASP A 1 69 ? 18.824 -3.333 -28.088 1.00 84.81 69 ASP A C 1
ATOM 533 O O . ASP A 1 69 ? 19.093 -2.133 -28.161 1.00 84.81 69 ASP A O 1
ATOM 537 N N . ASN A 1 70 ? 18.025 -3.813 -27.145 1.00 83.69 70 ASN A N 1
ATOM 538 C CA . ASN A 1 70 ? 17.332 -2.957 -26.200 1.00 83.69 70 ASN A CA 1
ATOM 539 C C . ASN A 1 70 ? 17.134 -3.670 -24.866 1.00 83.69 70 ASN A C 1
ATOM 541 O O . ASN A 1 70 ? 17.148 -4.901 -24.783 1.00 83.69 70 ASN A O 1
ATOM 545 N N . GLN A 1 71 ? 16.924 -2.871 -23.830 1.00 84.25 71 GLN A N 1
ATOM 546 C CA . GLN A 1 71 ? 16.672 -3.354 -22.488 1.00 84.25 71 GLN A CA 1
ATOM 547 C C . GLN A 1 71 ? 15.595 -2.498 -21.829 1.00 84.25 71 GLN A C 1
ATOM 549 O O . GLN A 1 71 ? 15.585 -1.274 -21.934 1.00 84.25 71 GLN A O 1
ATOM 554 N N . ILE A 1 72 ? 14.673 -3.159 -21.147 1.00 82.12 72 ILE A N 1
ATOM 555 C CA . ILE A 1 72 ? 13.662 -2.542 -20.311 1.00 82.12 72 ILE A CA 1
ATOM 556 C C . ILE A 1 72 ? 14.253 -2.448 -18.910 1.00 82.12 72 ILE A C 1
ATOM 558 O O . ILE A 1 72 ? 14.616 -3.462 -18.314 1.00 82.12 72 ILE A O 1
ATOM 562 N N . LEU A 1 73 ? 14.346 -1.234 -18.388 1.00 84.06 73 LEU A N 1
ATOM 563 C CA . LEU A 1 73 ? 14.679 -0.964 -17.000 1.00 84.06 73 LEU A CA 1
ATOM 564 C C . LEU A 1 73 ? 13.405 -0.629 -16.236 1.00 84.06 73 LEU A C 1
ATOM 566 O O . LEU A 1 73 ? 12.587 0.164 -16.705 1.00 84.06 73 LEU A O 1
ATOM 570 N N . VAL A 1 74 ? 13.239 -1.227 -15.064 1.00 84.38 74 VAL A N 1
ATOM 571 C CA . VAL A 1 74 ? 12.077 -1.019 -14.198 1.00 84.38 74 VAL A CA 1
ATOM 572 C C . VAL A 1 74 ? 12.562 -0.584 -12.826 1.00 84.38 74 VAL A C 1
ATOM 574 O O . VAL A 1 74 ? 13.545 -1.119 -12.318 1.00 84.38 74 VAL A O 1
ATOM 577 N N . SER A 1 75 ? 11.906 0.417 -12.248 1.00 88.62 75 SER A N 1
ATOM 578 C CA . SER A 1 75 ? 12.144 0.820 -10.865 1.00 88.62 75 SER A CA 1
ATOM 579 C C . SER A 1 75 ? 11.276 0.018 -9.893 1.00 88.62 75 SER A C 1
ATOM 581 O O . SER A 1 75 ? 10.272 -0.565 -10.277 1.00 88.62 75 SER A O 1
ATOM 583 N N . ASN A 1 76 ? 11.616 0.018 -8.612 1.00 89.81 76 ASN A N 1
ATOM 584 C CA . ASN A 1 76 ? 10.694 -0.376 -7.545 1.00 89.81 76 ASN A CA 1
ATOM 585 C C . ASN A 1 76 ? 9.471 0.566 -7.453 1.00 89.81 76 ASN A C 1
ATOM 587 O O . ASN A 1 76 ? 9.481 1.692 -7.964 1.00 89.81 76 ASN A O 1
ATOM 591 N N . ALA A 1 77 ? 8.439 0.100 -6.750 1.00 92.94 77 ALA A N 1
ATOM 592 C CA . ALA A 1 77 ? 7.297 0.883 -6.297 1.00 92.94 77 ALA A CA 1
ATOM 593 C C . ALA A 1 77 ? 7.315 1.012 -4.765 1.00 92.94 77 ALA A C 1
ATOM 595 O O . ALA A 1 77 ? 7.698 0.079 -4.058 1.00 92.94 77 ALA A O 1
ATOM 596 N N . ILE A 1 78 ? 6.859 2.149 -4.241 1.00 94.38 78 ILE A N 1
ATOM 597 C CA . ILE A 1 78 ? 6.800 2.432 -2.802 1.00 94.38 78 ILE A CA 1
ATOM 598 C C . ILE A 1 78 ? 5.399 2.922 -2.447 1.00 94.38 78 ILE A C 1
ATOM 600 O O . ILE A 1 78 ? 4.890 3.872 -3.048 1.00 94.38 78 ILE A O 1
ATOM 604 N N . VAL A 1 79 ? 4.785 2.301 -1.438 1.00 96.62 79 VAL A N 1
ATOM 605 C CA . VAL A 1 79 ? 3.482 2.716 -0.907 1.00 96.62 79 VAL A CA 1
ATOM 606 C C . VAL A 1 79 ? 3.545 2.845 0.607 1.00 96.62 79 VAL A C 1
ATOM 608 O O . VAL A 1 79 ? 4.001 1.938 1.299 1.00 96.62 79 VAL A O 1
ATOM 611 N N . GLY A 1 80 ? 3.051 3.972 1.115 1.00 97.00 80 GLY A N 1
ATOM 612 C CA . GLY A 1 80 ? 2.879 4.246 2.536 1.00 97.00 80 GLY A CA 1
ATOM 613 C C . GLY A 1 80 ? 1.407 4.403 2.891 1.00 97.00 80 GLY A C 1
ATOM 614 O O . GLY A 1 80 ? 0.684 5.123 2.203 1.00 97.00 80 GLY A O 1
ATOM 615 N N . VAL A 1 81 ? 0.959 3.756 3.964 1.00 97.25 81 VAL A N 1
ATOM 616 C CA . VAL A 1 81 ? -0.414 3.843 4.477 1.00 97.25 81 VAL A CA 1
ATOM 617 C C . VAL A 1 81 ? -0.369 4.127 5.969 1.00 97.25 81 VAL A C 1
ATOM 619 O O . VAL A 1 81 ? 0.318 3.426 6.708 1.00 97.25 81 VAL A O 1
ATOM 622 N N . ALA A 1 82 ? -1.148 5.112 6.405 1.00 97.00 82 ALA A N 1
ATOM 623 C CA . ALA A 1 82 ? -1.471 5.331 7.808 1.00 97.00 82 ALA A CA 1
ATOM 624 C C . ALA A 1 82 ? -2.919 4.907 8.057 1.00 97.00 82 ALA A C 1
ATOM 626 O O . ALA A 1 82 ? -3.797 5.185 7.239 1.00 97.00 82 ALA A O 1
ATOM 627 N N . ALA A 1 83 ? -3.186 4.241 9.176 1.00 96.06 83 ALA A N 1
ATOM 628 C CA . ALA A 1 83 ? -4.533 3.852 9.566 1.00 96.06 83 ALA A CA 1
ATOM 629 C C . ALA A 1 83 ? -4.744 3.992 11.071 1.00 96.06 83 ALA A C 1
ATOM 631 O O . ALA A 1 83 ? -3.824 3.830 11.868 1.00 96.06 83 ALA A O 1
ATOM 632 N N . ASN A 1 84 ? -5.988 4.253 11.452 1.00 95.94 84 ASN A N 1
ATOM 633 C CA . ASN A 1 84 ? -6.436 4.260 12.834 1.00 95.94 84 ASN A CA 1
ATOM 634 C C . ASN A 1 84 ? -7.775 3.532 12.967 1.00 95.94 84 ASN A C 1
ATOM 636 O O . ASN A 1 84 ? -8.582 3.498 12.039 1.00 95.94 84 ASN A O 1
ATOM 640 N N . MET A 1 85 ? -7.994 2.953 14.139 1.00 94.56 85 MET A N 1
ATOM 641 C CA . MET A 1 85 ? -9.238 2.336 14.567 1.00 94.56 85 MET A CA 1
ATOM 642 C C . MET A 1 85 ? -9.809 3.179 15.698 1.00 94.56 85 MET A C 1
ATOM 644 O O . MET A 1 85 ? -9.092 3.509 16.645 1.00 94.56 85 MET A O 1
ATOM 648 N N . ARG A 1 86 ? -11.094 3.506 15.600 1.00 95.56 86 ARG A N 1
ATOM 649 C CA . ARG A 1 86 ? -11.820 4.264 16.617 1.00 95.56 86 ARG A CA 1
ATOM 650 C C . ARG A 1 86 ? -12.948 3.435 17.194 1.00 95.56 86 ARG A C 1
ATOM 652 O O . ARG A 1 86 ? -13.623 2.744 16.432 1.00 95.56 86 ARG A O 1
ATOM 659 N N . ASP A 1 87 ? -13.154 3.527 18.501 1.00 94.81 87 ASP A N 1
ATOM 660 C CA . ASP A 1 87 ? -14.376 3.030 19.133 1.00 94.81 87 ASP A CA 1
ATOM 661 C C . ASP A 1 87 ? -15.581 3.769 18.533 1.00 94.81 87 ASP A C 1
ATOM 663 O O . ASP A 1 87 ? -15.571 4.996 18.406 1.00 94.81 87 ASP A O 1
ATOM 667 N N . ALA A 1 88 ? -16.603 3.028 18.103 1.00 93.94 88 ALA A N 1
ATOM 668 C CA . ALA A 1 88 ? -17.731 3.613 17.381 1.00 93.94 88 ALA A CA 1
ATOM 669 C C . ALA A 1 88 ? -18.664 4.444 18.279 1.00 93.94 88 ALA A C 1
ATOM 671 O O . ALA A 1 88 ? -19.388 5.302 17.774 1.00 93.94 88 ALA A O 1
ATOM 672 N N . LYS A 1 89 ? -18.658 4.205 19.598 1.00 93.88 89 LYS A N 1
ATOM 673 C CA . LYS A 1 89 ? -19.509 4.905 20.568 1.00 93.88 89 LYS A CA 1
ATOM 674 C C . LYS A 1 89 ? -18.836 6.164 21.100 1.00 93.88 89 LYS A C 1
ATOM 676 O O . LYS A 1 89 ? -19.495 7.195 21.201 1.00 93.88 89 LYS A O 1
ATOM 681 N N . THR A 1 90 ? -17.557 6.081 21.466 1.00 95.50 90 THR A N 1
ATOM 682 C CA . THR A 1 90 ? -16.821 7.196 22.089 1.00 95.50 90 THR A CA 1
ATOM 683 C C . THR A 1 90 ? -16.055 8.039 21.074 1.00 95.50 90 THR A C 1
ATOM 685 O O . THR A 1 90 ? -15.778 9.208 21.330 1.00 95.50 90 THR A O 1
ATOM 688 N N . GLY A 1 91 ? -15.711 7.468 19.916 1.00 93.94 91 GLY A N 1
ATOM 689 C CA . GLY A 1 91 ? -14.855 8.100 18.913 1.00 93.94 91 GLY A CA 1
ATOM 690 C C . GLY A 1 91 ? -13.365 8.096 19.269 1.00 93.94 91 GLY A C 1
ATOM 691 O O . GLY A 1 91 ? -12.556 8.612 18.493 1.00 93.94 91 GLY A O 1
ATOM 692 N N . GLU A 1 92 ? -12.981 7.518 20.410 1.00 96.81 92 GLU A N 1
ATOM 693 C CA . GLU A 1 92 ? -11.589 7.444 20.851 1.00 96.81 92 GLU A CA 1
ATOM 694 C C . GLU A 1 92 ? -10.766 6.532 19.939 1.00 96.81 92 GLU A C 1
ATOM 696 O O . GLU A 1 92 ? -11.228 5.478 19.498 1.00 96.81 92 GLU A O 1
ATOM 701 N N . ILE A 1 93 ? -9.521 6.926 19.661 1.00 96.06 93 ILE A N 1
ATOM 702 C CA . ILE A 1 93 ? -8.585 6.098 18.897 1.00 96.06 93 ILE A CA 1
ATOM 703 C C . ILE A 1 93 ? -8.084 4.975 19.805 1.00 96.06 93 ILE A C 1
ATOM 705 O O . ILE A 1 93 ? -7.345 5.218 20.754 1.00 96.06 93 ILE A O 1
ATOM 709 N N . VAL A 1 94 ? -8.450 3.740 19.472 1.00 94.94 94 VAL A N 1
ATOM 710 C CA . VAL A 1 94 ? -8.058 2.532 20.218 1.00 94.94 94 VAL A CA 1
ATOM 711 C C . VAL A 1 94 ? -6.848 1.828 19.602 1.00 94.94 94 VAL A C 1
ATOM 713 O O . VAL A 1 94 ? -6.225 0.977 20.232 1.00 94.94 94 VAL A O 1
ATOM 716 N N . TRP A 1 95 ? -6.493 2.182 18.364 1.00 95.25 95 TRP A N 1
ATOM 717 C CA . TRP A 1 95 ? -5.286 1.720 17.683 1.00 95.25 95 TRP A CA 1
ATOM 718 C C . TRP A 1 95 ? -4.928 2.672 16.539 1.00 95.25 95 TRP A C 1
ATOM 720 O O . TRP A 1 95 ? -5.809 3.192 15.857 1.00 95.25 95 TRP A O 1
ATOM 730 N N . SER A 1 96 ? -3.637 2.885 16.301 1.00 96.69 96 SER A N 1
ATOM 731 C CA . SER A 1 96 ? -3.130 3.641 15.155 1.00 96.69 96 SER A CA 1
ATOM 732 C C . SER A 1 96 ? -1.770 3.097 14.749 1.00 96.69 96 SER A C 1
ATOM 734 O O . SER A 1 96 ? -0.984 2.696 15.607 1.00 96.69 96 SER A O 1
ATOM 736 N N . ASN A 1 97 ? -1.495 3.070 13.450 1.00 96.88 97 ASN A N 1
ATOM 737 C CA . ASN A 1 97 ? -0.194 2.681 12.926 1.00 96.88 97 ASN A CA 1
ATOM 738 C C . ASN A 1 97 ? 0.014 3.225 11.511 1.00 96.88 97 ASN A C 1
ATOM 740 O O . ASN A 1 97 ? -0.948 3.527 10.800 1.00 96.88 97 ASN A O 1
ATOM 744 N N . ASP A 1 98 ? 1.265 3.277 11.085 1.00 96.44 98 ASP A N 1
ATOM 745 C CA . ASP A 1 98 ? 1.656 3.590 9.724 1.00 96.44 98 ASP A CA 1
ATOM 746 C C . ASP A 1 98 ? 2.762 2.644 9.258 1.00 96.44 98 ASP A C 1
ATOM 748 O O . ASP A 1 98 ? 3.606 2.189 10.026 1.00 96.44 98 ASP A O 1
ATOM 752 N N . PHE A 1 99 ? 2.717 2.293 7.978 1.00 96.31 99 PHE A N 1
ATOM 753 C CA . PHE A 1 99 ? 3.740 1.477 7.345 1.00 96.31 99 PHE A CA 1
ATOM 754 C C . PHE A 1 99 ? 4.053 2.028 5.969 1.00 96.31 99 PHE A C 1
ATOM 756 O O . PHE A 1 99 ? 3.161 2.464 5.244 1.00 96.31 99 PHE A O 1
ATOM 763 N N . THR A 1 100 ? 5.322 1.928 5.589 1.00 96.06 100 THR A N 1
ATOM 764 C CA . THR A 1 100 ? 5.775 2.091 4.209 1.00 96.06 100 THR A CA 1
ATOM 765 C C . THR A 1 100 ? 6.387 0.782 3.748 1.00 96.06 100 THR A C 1
ATOM 767 O O . THR A 1 100 ? 7.120 0.138 4.498 1.00 96.06 100 THR A O 1
ATOM 770 N N . TYR A 1 101 ? 6.057 0.370 2.531 1.00 94.81 101 TYR A N 1
ATOM 771 C CA . TYR A 1 101 ? 6.559 -0.861 1.947 1.00 94.81 101 TYR A C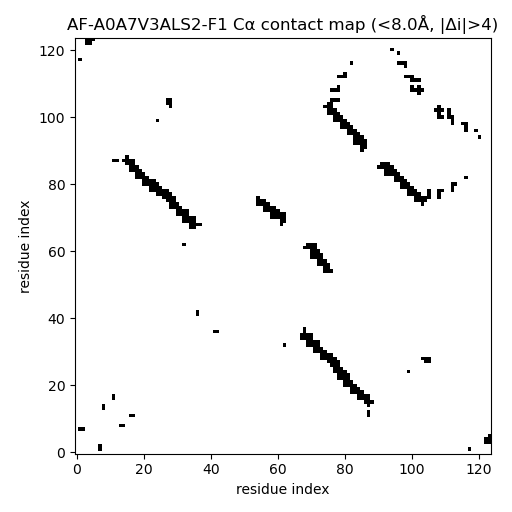A 1
ATOM 772 C C . TYR A 1 101 ? 7.039 -0.623 0.515 1.00 94.81 101 TYR A C 1
ATOM 774 O O . TYR A 1 101 ? 6.406 0.098 -0.260 1.00 94.81 101 TYR A O 1
ATOM 782 N N . GLU A 1 102 ? 8.159 -1.257 0.185 1.00 93.81 102 GLU A N 1
ATOM 783 C CA . GLU A 1 102 ? 8.781 -1.260 -1.134 1.00 93.81 102 GLU A CA 1
ATOM 784 C C . GLU A 1 102 ? 8.520 -2.606 -1.819 1.00 93.81 102 GLU A C 1
ATOM 786 O O . GLU A 1 102 ? 8.785 -3.664 -1.247 1.00 93.81 102 GLU A O 1
ATOM 791 N N . GLY A 1 103 ? 7.998 -2.570 -3.043 1.00 91.69 103 GLY A N 1
ATOM 792 C CA . GLY A 1 103 ? 7.748 -3.745 -3.875 1.00 91.69 103 GLY A CA 1
ATOM 793 C C . GLY A 1 103 ? 8.379 -3.612 -5.259 1.00 91.69 103 GLY A C 1
ATOM 794 O O . GLY A 1 103 ? 8.711 -2.516 -5.702 1.00 91.69 103 GLY A O 1
ATOM 795 N N . LEU A 1 104 ? 8.522 -4.737 -5.965 1.00 90.25 104 LEU A N 1
ATOM 796 C CA . LEU A 1 104 ? 9.001 -4.743 -7.356 1.00 90.25 104 LEU A CA 1
ATOM 797 C C . LEU A 1 104 ? 8.018 -4.064 -8.319 1.00 90.25 104 LEU A C 1
ATOM 799 O O . LEU A 1 104 ? 8.438 -3.510 -9.331 1.00 90.25 104 LEU A O 1
ATOM 803 N N . ASP A 1 105 ? 6.731 -4.113 -7.984 1.00 90.81 105 ASP A N 1
ATOM 804 C CA . ASP A 1 105 ? 5.636 -3.425 -8.652 1.00 90.81 105 ASP A CA 1
ATOM 805 C C . ASP A 1 105 ? 4.648 -2.868 -7.616 1.00 90.81 105 ASP A C 1
ATOM 807 O O . ASP A 1 105 ? 4.693 -3.191 -6.418 1.00 90.81 105 ASP A O 1
ATOM 811 N N . LEU A 1 106 ? 3.736 -2.017 -8.081 1.00 93.44 106 LEU A N 1
ATOM 812 C CA . LEU A 1 106 ? 2.740 -1.380 -7.232 1.00 93.44 106 LEU A CA 1
ATOM 813 C C . LEU A 1 106 ? 1.831 -2.382 -6.501 1.00 93.44 106 LEU A C 1
ATOM 815 O O . LEU A 1 106 ? 1.469 -2.155 -5.345 1.00 93.44 106 LEU A O 1
ATOM 819 N N . ALA A 1 107 ? 1.449 -3.484 -7.150 1.00 95.06 107 ALA A N 1
ATOM 820 C CA . ALA A 1 107 ? 0.546 -4.474 -6.564 1.00 95.06 107 ALA A CA 1
ATOM 821 C C . ALA A 1 107 ? 1.195 -5.178 -5.363 1.00 95.06 107 ALA A C 1
ATOM 823 O O . ALA A 1 107 ? 0.571 -5.339 -4.309 1.00 95.06 107 ALA A O 1
ATOM 824 N N . SER A 1 108 ? 2.470 -5.533 -5.500 1.00 94.25 108 SER A N 1
ATOM 825 C CA . SER A 1 108 ? 3.289 -6.103 -4.435 1.00 94.25 108 SER A CA 1
ATOM 826 C C . SER A 1 108 ? 3.477 -5.096 -3.306 1.00 94.25 108 SER A C 1
ATOM 828 O O . SER A 1 108 ? 3.325 -5.457 -2.137 1.00 94.25 108 SER A O 1
ATOM 830 N N . ALA A 1 109 ? 3.725 -3.823 -3.644 1.00 95.75 109 ALA A N 1
ATOM 831 C CA . ALA A 1 109 ? 3.894 -2.768 -2.654 1.00 95.75 109 ALA A CA 1
ATOM 832 C C . ALA A 1 109 ? 2.627 -2.555 -1.800 1.00 95.75 109 ALA A C 1
ATOM 834 O O . ALA A 1 109 ? 2.686 -2.546 -0.567 1.00 95.75 109 ALA A O 1
ATOM 835 N N . LEU A 1 110 ? 1.462 -2.478 -2.456 1.00 95.06 110 LEU A N 1
ATOM 836 C CA . LEU A 1 110 ? 0.144 -2.377 -1.819 1.00 95.06 110 LEU A CA 1
ATOM 837 C C . LEU A 1 110 ? -0.174 -3.587 -0.934 1.00 95.06 110 LEU A C 1
ATOM 839 O O . LEU A 1 110 ? -0.635 -3.438 0.199 1.00 95.06 110 LEU A O 1
ATOM 843 N N . SER A 1 111 ? 0.067 -4.797 -1.439 1.00 94.38 111 SER A N 1
ATOM 844 C CA . SER A 1 111 ? -0.218 -6.018 -0.685 1.00 94.38 111 SER A CA 1
ATOM 845 C C . SER A 1 111 ? 0.672 -6.129 0.555 1.00 94.38 111 SER A C 1
ATOM 847 O O . SER A 1 111 ? 0.188 -6.478 1.637 1.00 94.38 111 SER A O 1
ATOM 849 N N . GLY A 1 112 ? 1.952 -5.764 0.429 1.00 94.75 112 GLY A N 1
ATOM 850 C CA . GLY A 1 112 ? 2.914 -5.736 1.527 1.00 94.75 112 GLY A CA 1
ATOM 851 C C . GLY A 1 112 ? 2.502 -4.772 2.636 1.00 94.75 112 GLY A C 1
ATOM 852 O O . GLY A 1 112 ? 2.330 -5.203 3.780 1.00 94.75 112 GLY A O 1
ATOM 853 N N . VAL A 1 113 ? 2.265 -3.496 2.303 1.00 95.69 113 VAL A N 1
ATOM 854 C CA . VAL A 1 113 ? 1.917 -2.474 3.306 1.00 95.69 113 VAL A CA 1
ATOM 855 C C . VAL A 1 113 ? 0.629 -2.828 4.058 1.00 95.69 113 VAL A C 1
ATOM 857 O O . VAL A 1 113 ? 0.601 -2.796 5.289 1.00 95.69 113 VAL A O 1
ATOM 860 N N . VAL A 1 114 ? -0.415 -3.278 3.350 1.00 92.12 114 VAL A N 1
ATOM 861 C CA . VAL A 1 114 ? -1.689 -3.682 3.968 1.00 92.12 114 VAL A CA 1
ATOM 862 C C . VAL A 1 114 ? -1.509 -4.924 4.842 1.00 92.12 114 VAL A C 1
ATOM 864 O O . VAL A 1 114 ? -2.048 -4.988 5.948 1.00 92.12 114 VAL A O 1
ATOM 867 N N . SER A 1 115 ? -0.732 -5.911 4.390 1.00 91.56 115 SER A N 1
ATOM 868 C CA . SER A 1 115 ? -0.494 -7.142 5.150 1.00 91.56 115 SER A CA 1
ATOM 869 C C . SER A 1 115 ? 0.239 -6.886 6.467 1.00 91.56 115 SER A C 1
ATOM 871 O O . SER A 1 115 ? -0.090 -7.514 7.476 1.00 91.56 115 SER A O 1
ATOM 873 N N . TYR A 1 116 ? 1.217 -5.977 6.483 1.00 91.94 116 TYR A N 1
ATOM 874 C CA . TYR A 1 116 ? 1.914 -5.585 7.712 1.00 91.94 116 TYR A CA 1
ATOM 875 C C . TYR A 1 116 ? 1.012 -4.790 8.653 1.00 91.94 116 TYR A C 1
ATOM 877 O O . TYR A 1 116 ? 0.939 -5.113 9.838 1.00 91.94 116 TYR A O 1
ATOM 885 N N . LEU A 1 117 ? 0.246 -3.842 8.119 1.00 91.69 117 LEU A N 1
ATOM 886 C CA . LEU A 1 117 ? -0.688 -3.034 8.898 1.00 91.69 117 LEU A CA 1
ATOM 887 C C . LEU A 1 117 ? -1.771 -3.894 9.570 1.00 91.69 117 LEU A C 1
ATOM 889 O O . LEU A 1 117 ? -2.030 -3.767 10.762 1.00 91.69 117 LEU A O 1
ATOM 893 N N . ILE A 1 118 ? -2.336 -4.871 8.856 1.00 89.38 118 ILE A N 1
ATOM 894 C CA . ILE A 1 118 ? -3.306 -5.820 9.426 1.00 89.38 118 ILE A CA 1
ATOM 895 C C . ILE A 1 118 ? -2.691 -6.670 10.553 1.00 89.38 118 ILE A C 1
ATOM 897 O O . ILE A 1 118 ? -3.385 -7.049 11.501 1.00 89.38 118 ILE A O 1
ATOM 901 N N . LYS A 1 119 ? -1.395 -6.999 10.473 1.00 90.00 119 LYS A N 1
ATOM 902 C CA . LYS A 1 119 ? -0.713 -7.797 11.505 1.00 90.00 119 LYS A CA 1
ATOM 903 C C . LYS A 1 119 ? -0.543 -7.049 12.826 1.00 90.00 119 LYS A C 1
ATOM 905 O O . LYS A 1 119 ? -0.378 -7.731 13.841 1.00 90.00 119 LYS A O 1
ATOM 910 N N . THR A 1 120 ? -0.591 -5.720 12.833 1.00 91.75 120 THR A N 1
ATOM 911 C CA . THR A 1 120 ? -0.460 -4.924 14.062 1.00 91.75 120 THR A CA 1
ATOM 912 C C . THR A 1 120 ? -1.792 -4.575 14.706 1.00 91.75 120 THR A C 1
ATOM 914 O O . THR A 1 120 ? -1.794 -4.124 15.849 1.00 91.75 120 THR A O 1
ATOM 917 N N . ILE A 1 121 ? -2.916 -4.826 14.028 1.00 89.94 121 ILE A N 1
ATOM 918 C CA . ILE A 1 121 ? -4.234 -4.748 14.661 1.00 89.94 121 ILE A CA 1
ATOM 919 C C . ILE A 1 121 ? -4.274 -5.780 15.805 1.00 89.94 121 ILE A C 1
ATOM 921 O O . ILE A 1 121 ? -3.905 -6.945 15.561 1.00 89.94 121 ILE A O 1
ATOM 925 N N . PRO A 1 122 ? -4.695 -5.378 17.026 1.00 85.62 122 PRO A N 1
ATOM 926 C CA . PRO A 1 122 ? -4.875 -6.278 18.161 1.00 85.62 122 PRO A CA 1
ATOM 927 C C . PRO A 1 122 ? -5.737 -7.491 17.797 1.00 85.62 122 PRO A C 1
ATOM 929 O O . PRO A 1 122 ? -6.420 -7.503 16.779 1.00 85.62 122 PRO A O 1
ATOM 932 N N . ARG A 1 123 ? -5.677 -8.557 18.591 1.00 81.75 123 ARG A N 1
ATOM 933 C CA . ARG A 1 123 ? -6.614 -9.680 18.439 1.00 81.75 123 ARG A CA 1
ATOM 934 C C . ARG A 1 123 ? -7.787 -9.465 19.393 1.00 81.75 123 ARG A C 1
ATOM 936 O O . ARG A 1 123 ? -7.559 -8.983 20.500 1.00 81.75 123 ARG A O 1
ATOM 943 N N . GLN A 1 124 ? -8.991 -9.814 18.942 1.00 67.50 124 GLN A N 1
ATOM 944 C CA . GLN A 1 124 ? -10.163 -10.001 19.804 1.00 67.50 124 GLN A CA 1
ATOM 945 C C . GLN A 1 124 ? -10.129 -11.379 20.459 1.00 67.50 124 GLN A C 1
ATOM 947 O O . GLN A 1 124 ? -9.663 -12.331 19.784 1.00 67.50 124 GLN A O 1
#

Radius of gyration: 21.99 Å; Cα contacts (8 Å, |Δi|>4): 213; chains: 1; bounding box: 55×26×56 Å

Nearest PDB structures (foldseek):
  4hrv-assembly1_B  TM=5.853E-01  e=4.588E-02  Neisseria meningitidis
  4uv2-assembly2_M  TM=7.528E-01  e=2.145E-01  Escherichia coli str. K-12 substr. MC4100
  4uv2-assembly9_G  TM=5.645E-01  e=9.105E-02  Escherichia coli str. K-12 substr. MC4100
  4uv2-assembly7_E  TM=6.283E-01  e=1.807E-01  Escherichia coli str. K-12 substr. MC4100
  4uv2-assembly2_P  TM=4.880E-01  e=1.283E-01  Escherichia coli str. K-12 substr. MC4100

Sequence (124 aa):
MLRRGYKVLSDPSSADAVISGSVMTYNPEKRYIIMLQKPGEKRIVSQQLTEIPGSNVYSFGSAFGLKEDNQILVSNAIVGVAANMRDAKTGEIVWSNDFTYEGLDLASALSGVVSYLIKTIPRQ

pLDDT: mean 83.85, std 13.48, range [48.72, 97.25]

Mean predicted aligned error: 8.65 Å

Foldseek 3Di:
DDDLVDDDDPDLLPDQKDKDKDWPDWFFKDKDKDFDDDPPDDDPPPDPPDDDPPKDKDWPQHDPPDPTHITMIMIKIKIKMKMFMAGSPPRDTPDIDIDMAIGSGPVRRVVVRVVVVSVPPDHD